Protein AF-A0AAV5VXD2-F1 (afdb_monomer_lite)

Foldseek 3Di:
DWDKDFAWDDQPDPCVVVVQVVCCVVPVDGDRTTIDTDQQADPNDGDPVLVVCVVVVVVLVVVLVVLVVVLVVLVVVLVPDPPDDPVVSQLSVLVSVLSVCCVPQQSVLVCCLSPVSVVVHDDPPSNVCNVVSVVCVVVSSCCSNCVSDPVNVVVVCVVVVVDPDD

Sequence (166 aa):
YLLAISIAAESDDPALPVLREEYHRLHNITIQNGWLVMEPWRGGHFNIAVFCIFPGGIIMIASFAVAFYLIIGTFLGIRRSKTISTAYRSFQFKILIATVVPLICVYTPYFCVMYFPFFGLPDYGISPSFSLLVSFFPGWDALAIGGLIKDYREGLLVMLGVKTIK

Organism: NCBI:txid1538716

Secondary structure (DSSP, 8-state):
--EEE-S---TT-TTHHHHHHHHHHHHS----S--EEE-SEETTEEPGGGGGGHHHHHHHHHHHHHHHHHHHHHHHHHHH-SS--HHHHHHHHHHHHHHHHHHHHTHHHHHHHHHHHHHTPPP-S-HHHHHHHHHTHHHHHHHHHHHH-HHHHHHHHHHTTSS---

pLDDT: mean 75.54, std 11.12, range [44.06, 91.81]

Structure (mmCIF, N/CA/C/O backbone):
data_AF-A0AAV5VXD2-F1
#
_entry.id   AF-A0AAV5VXD2-F1
#
loop_
_atom_site.group_PDB
_atom_site.id
_atom_site.type_symbol
_atom_site.label_atom_id
_atom_site.label_alt_id
_atom_site.label_comp_id
_atom_site.label_asym_id
_atom_site.label_entity_id
_atom_site.label_seq_id
_atom_site.pdbx_PDB_ins_code
_atom_site.Cartn_x
_atom_site.Cartn_y
_atom_site.Cartn_z
_atom_site.occupancy
_atom_site.B_iso_or_equiv
_atom_site.auth_seq_id
_atom_site.auth_comp_id
_atom_site.auth_asym_id
_atom_site.auth_atom_id
_atom_site.pdbx_PDB_model_num
ATOM 1 N N . TYR A 1 1 ? 13.636 -3.383 -14.469 1.00 46.44 1 TYR A N 1
ATOM 2 C CA . TYR A 1 1 ? 12.388 -2.954 -13.812 1.00 46.44 1 TYR A CA 1
ATOM 3 C C . TYR A 1 1 ? 11.642 -2.073 -14.757 1.00 46.44 1 TYR A C 1
ATOM 5 O O . TYR A 1 1 ? 12.222 -1.115 -15.244 1.00 46.44 1 TYR A O 1
ATOM 13 N N . LEU A 1 2 ? 10.382 -2.390 -15.000 1.00 44.06 2 LEU A N 1
ATOM 14 C CA . LEU A 1 2 ? 9.532 -1.569 -15.833 1.00 44.06 2 LEU A CA 1
ATOM 15 C C . LEU A 1 2 ? 8.441 -1.009 -14.921 1.00 44.06 2 LEU A C 1
ATOM 17 O O . LEU A 1 2 ? 7.504 -1.721 -14.569 1.00 44.06 2 LEU A O 1
ATOM 21 N N . LEU A 1 3 ? 8.617 0.227 -14.453 1.00 52.25 3 LEU A N 1
ATOM 22 C CA . LEU A 1 3 ? 7.550 0.933 -13.757 1.00 52.25 3 LEU A CA 1
ATOM 23 C C . LEU A 1 3 ? 6.750 1.677 -14.828 1.00 52.25 3 LEU A C 1
ATOM 25 O O . LEU A 1 3 ? 7.236 2.635 -15.426 1.00 52.25 3 LEU A O 1
ATOM 29 N N . ALA A 1 4 ? 5.553 1.187 -15.134 1.00 51.91 4 ALA A N 1
ATOM 30 C CA . ALA A 1 4 ? 4.665 1.821 -16.098 1.00 51.91 4 ALA A CA 1
ATOM 31 C C . ALA A 1 4 ? 3.571 2.561 -15.330 1.00 51.91 4 ALA A C 1
ATOM 33 O O . ALA A 1 4 ? 2.794 1.942 -14.604 1.00 51.91 4 ALA A O 1
ATOM 34 N N . ILE A 1 5 ? 3.503 3.879 -15.488 1.00 53.72 5 ILE A N 1
ATOM 35 C CA . ILE A 1 5 ? 2.369 4.668 -15.009 1.00 53.72 5 ILE A CA 1
ATOM 36 C C . ILE A 1 5 ? 1.630 5.162 -16.251 1.00 53.72 5 ILE A C 1
ATOM 38 O O . ILE A 1 5 ? 2.212 5.758 -17.148 1.00 53.72 5 ILE A O 1
ATOM 42 N N . SER A 1 6 ? 0.334 4.880 -16.346 1.00 44.84 6 SER A N 1
ATOM 43 C CA . SER A 1 6 ? -0.485 5.331 -17.474 1.00 44.84 6 SER A CA 1
ATOM 44 C C . SER A 1 6 ? -0.815 6.815 -17.321 1.00 44.84 6 SER A C 1
ATOM 46 O O . SER A 1 6 ? -1.842 7.169 -16.745 1.00 44.84 6 SER A O 1
ATOM 48 N N . ILE A 1 7 ? 0.046 7.687 -17.839 1.00 46.12 7 ILE A N 1
ATOM 49 C CA . ILE A 1 7 ? -0.283 9.086 -18.123 1.00 46.12 7 ILE A CA 1
ATOM 50 C C . ILE A 1 7 ? 0.292 9.370 -19.509 1.00 46.12 7 ILE A C 1
ATOM 52 O O . ILE A 1 7 ? 1.499 9.480 -19.643 1.00 46.12 7 ILE A O 1
ATOM 56 N N . ALA A 1 8 ? -0.571 9.381 -20.528 1.00 49.62 8 ALA A N 1
ATOM 57 C CA . ALA A 1 8 ? -0.299 9.711 -21.933 1.00 49.62 8 ALA A CA 1
ATOM 58 C C . ALA A 1 8 ? 1.147 10.168 -22.243 1.00 49.62 8 ALA A C 1
ATOM 60 O O . ALA A 1 8 ? 1.451 11.355 -22.150 1.00 49.62 8 ALA A O 1
ATOM 61 N N . ALA A 1 9 ? 2.033 9.233 -22.609 1.00 50.94 9 ALA A N 1
ATOM 62 C CA . ALA A 1 9 ? 3.341 9.605 -23.141 1.00 50.94 9 ALA A CA 1
ATOM 63 C C . ALA A 1 9 ? 3.209 10.214 -24.537 1.00 50.94 9 ALA A C 1
ATOM 65 O O . ALA A 1 9 ? 2.341 9.815 -25.321 1.00 50.94 9 ALA A O 1
ATOM 66 N N . GLU A 1 10 ? 4.112 11.141 -24.851 1.00 57.75 10 GLU A N 1
ATOM 67 C CA . GLU A 1 10 ? 4.366 11.574 -26.222 1.00 57.75 10 GLU A CA 1
ATOM 68 C C . GLU A 1 10 ? 4.734 10.362 -27.093 1.00 57.75 10 GLU A C 1
ATOM 70 O O . GLU A 1 10 ? 5.406 9.430 -26.647 1.00 57.75 10 GLU A O 1
ATOM 75 N N . SER A 1 11 ? 4.270 10.356 -28.344 1.00 59.66 11 SER A N 1
ATOM 76 C CA . SER A 1 11 ? 4.351 9.208 -29.258 1.00 59.66 11 SER A CA 1
ATOM 77 C C . SER A 1 11 ? 5.773 8.723 -29.570 1.00 59.66 11 SER A C 1
ATOM 79 O O . SER A 1 11 ? 5.923 7.588 -30.024 1.00 59.66 11 SER A O 1
ATOM 81 N N . ASP A 1 12 ? 6.785 9.553 -29.306 1.00 63.47 12 ASP A N 1
ATOM 82 C CA . ASP A 1 12 ? 8.189 9.344 -29.680 1.00 63.47 12 ASP A CA 1
ATOM 83 C C . ASP A 1 12 ? 9.089 8.824 -28.541 1.00 63.47 12 ASP A C 1
ATOM 85 O O . ASP A 1 12 ? 10.303 8.732 -28.728 1.00 63.47 12 ASP A O 1
ATOM 89 N N . ASP A 1 13 ? 8.558 8.444 -27.368 1.00 66.75 13 ASP A N 1
ATOM 90 C CA . ASP A 1 13 ? 9.416 7.881 -26.310 1.00 66.75 13 ASP A CA 1
ATOM 91 C C . ASP A 1 13 ? 10.025 6.530 -26.753 1.00 66.75 13 ASP A C 1
ATOM 93 O O . ASP A 1 13 ? 9.291 5.555 -26.958 1.00 66.75 13 ASP A O 1
ATOM 97 N N . PRO A 1 14 ? 11.366 6.393 -26.831 1.00 67.62 14 PRO A N 1
ATOM 98 C CA . PRO A 1 14 ? 11.991 5.153 -27.281 1.00 67.62 14 PRO A CA 1
ATOM 99 C C . PRO A 1 14 ? 11.817 3.976 -26.303 1.00 67.62 14 PRO A C 1
ATOM 101 O O . PRO A 1 14 ? 12.238 2.864 -26.608 1.00 67.62 14 PRO A O 1
ATOM 104 N N . ALA A 1 15 ? 11.233 4.196 -25.120 1.00 63.94 15 ALA A N 1
ATOM 105 C CA . ALA A 1 15 ? 10.880 3.136 -24.179 1.00 63.94 15 ALA A CA 1
ATOM 106 C C . ALA A 1 15 ? 9.496 2.513 -24.466 1.00 63.94 15 ALA A C 1
ATOM 108 O O . ALA A 1 15 ? 9.213 1.406 -24.004 1.00 63.94 15 ALA A O 1
ATOM 109 N N . LEU A 1 16 ? 8.647 3.174 -25.270 1.00 67.88 16 LEU A N 1
ATOM 110 C CA . LEU A 1 16 ? 7.328 2.662 -25.667 1.00 67.88 16 LEU A CA 1
ATOM 111 C C . LEU A 1 16 ? 7.394 1.327 -26.430 1.00 67.88 16 LEU A C 1
ATOM 113 O O . LEU A 1 16 ? 6.594 0.449 -26.109 1.00 67.88 16 LEU A O 1
ATOM 117 N N . PRO A 1 17 ? 8.298 1.115 -27.412 1.00 73.19 17 PRO A N 1
ATOM 118 C CA . PRO A 1 17 ? 8.382 -0.160 -28.128 1.00 73.19 17 PRO A CA 1
ATOM 119 C C . PRO A 1 17 ? 8.733 -1.336 -27.211 1.00 73.19 17 PRO A C 1
ATOM 121 O O . PRO A 1 17 ? 8.055 -2.356 -27.259 1.00 73.19 17 PRO A O 1
ATOM 124 N N . VAL A 1 18 ? 9.719 -1.157 -26.322 1.00 72.19 18 VAL A N 1
ATOM 125 C CA . VAL A 1 18 ? 10.153 -2.183 -25.354 1.00 72.19 18 VAL A CA 1
ATOM 126 C C . VAL A 1 18 ? 9.017 -2.534 -24.394 1.00 72.19 18 VAL A C 1
ATOM 128 O O . VAL A 1 18 ? 8.772 -3.701 -24.101 1.00 72.19 18 VAL A O 1
ATOM 131 N N . LEU A 1 19 ? 8.273 -1.525 -23.935 1.00 67.25 19 LEU A N 1
ATOM 132 C CA . LEU A 1 19 ? 7.143 -1.727 -23.034 1.00 67.25 19 LEU A CA 1
ATOM 133 C C . LEU A 1 19 ? 5.969 -2.427 -23.724 1.00 67.25 19 LEU A C 1
ATOM 135 O O . LEU A 1 19 ? 5.347 -3.304 -23.132 1.00 67.25 19 LEU A O 1
ATOM 139 N N . ARG A 1 20 ? 5.675 -2.063 -24.979 1.00 71.75 20 ARG A N 1
ATOM 140 C CA . ARG A 1 20 ? 4.650 -2.735 -25.790 1.00 71.75 20 ARG A CA 1
ATOM 141 C C . ARG A 1 20 ? 5.008 -4.196 -26.029 1.00 71.75 20 ARG A C 1
ATOM 143 O O . ARG A 1 20 ? 4.124 -5.040 -25.933 1.00 71.75 20 ARG A O 1
ATOM 150 N N . GLU A 1 21 ? 6.274 -4.487 -26.311 1.00 75.38 21 GLU A N 1
ATOM 151 C CA . GLU A 1 21 ? 6.766 -5.853 -26.497 1.00 75.38 21 GLU A CA 1
ATOM 152 C C . GLU A 1 21 ? 6.648 -6.668 -25.206 1.00 75.38 21 GLU A C 1
ATOM 154 O O . GLU A 1 21 ? 6.077 -7.758 -25.216 1.00 75.38 21 GLU A O 1
ATOM 159 N N . GLU A 1 22 ? 7.086 -6.115 -24.076 1.00 72.06 22 GLU A N 1
ATOM 160 C CA . GLU A 1 22 ? 7.022 -6.811 -22.791 1.00 72.06 22 GLU A CA 1
ATOM 161 C C . GLU A 1 22 ? 5.577 -6.998 -22.301 1.00 72.06 22 GLU A C 1
ATOM 163 O O . GLU A 1 22 ? 5.212 -8.062 -21.799 1.00 72.06 22 GLU A O 1
ATOM 168 N N . TYR A 1 23 ? 4.706 -6.008 -22.513 1.00 67.56 23 TYR A N 1
ATOM 169 C CA . TYR A 1 23 ? 3.281 -6.125 -22.207 1.00 67.56 23 TYR A CA 1
ATOM 170 C C . TYR A 1 23 ? 2.585 -7.148 -23.112 1.00 67.56 23 TYR A C 1
ATOM 172 O O . TYR A 1 23 ? 1.793 -7.962 -22.634 1.00 67.56 23 TYR A O 1
ATOM 180 N N . HIS A 1 24 ? 2.912 -7.161 -24.407 1.00 71.44 24 HIS A N 1
ATOM 181 C CA . HIS A 1 24 ? 2.425 -8.177 -25.335 1.00 71.44 24 HIS A CA 1
ATOM 182 C C . HIS A 1 24 ? 2.908 -9.574 -24.921 1.00 71.44 24 HIS A C 1
ATOM 184 O O . HIS A 1 24 ? 2.131 -10.524 -24.953 1.00 71.44 24 HIS A O 1
ATOM 190 N N . ARG A 1 25 ? 4.154 -9.710 -24.458 1.00 75.69 25 ARG A N 1
ATOM 191 C CA . ARG A 1 25 ? 4.693 -10.972 -23.933 1.00 75.69 25 ARG A CA 1
ATOM 192 C C . ARG A 1 25 ? 3.942 -11.456 -22.688 1.00 75.69 25 ARG A C 1
ATOM 194 O O . ARG A 1 25 ? 3.698 -12.652 -22.560 1.00 75.69 25 ARG A O 1
ATOM 201 N N . LEU A 1 26 ? 3.594 -10.550 -21.773 1.00 65.44 26 LEU A N 1
ATOM 202 C CA . LEU A 1 26 ? 2.957 -10.887 -20.494 1.00 65.44 26 LEU A CA 1
ATOM 203 C C . LEU A 1 26 ? 1.441 -11.104 -20.598 1.00 65.44 26 LEU A C 1
ATOM 205 O O . LEU A 1 26 ? 0.902 -11.970 -19.912 1.00 65.44 26 LEU A O 1
ATOM 209 N N . HIS A 1 27 ? 0.754 -10.325 -21.435 1.00 63.31 27 HIS A N 1
ATOM 210 C CA . HIS A 1 27 ? -0.711 -10.268 -21.470 1.00 63.31 27 HIS A CA 1
ATOM 211 C C . HIS A 1 27 ? -1.324 -10.607 -22.833 1.00 63.31 27 HIS A C 1
ATOM 213 O O . HIS A 1 27 ?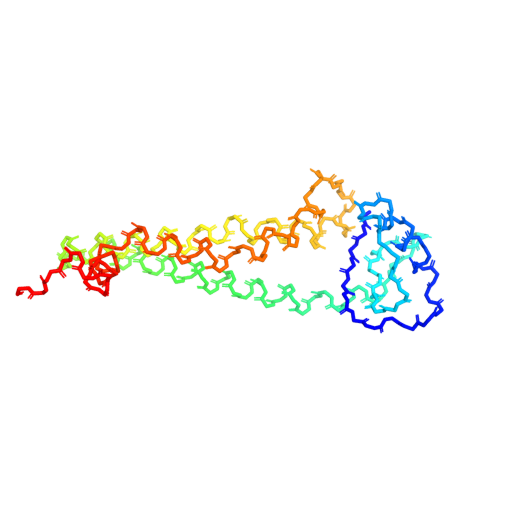 -2.543 -10.728 -22.919 1.00 63.31 27 HIS A O 1
ATOM 219 N N . ASN A 1 28 ? -0.514 -10.781 -23.885 1.00 72.62 28 ASN A N 1
ATOM 220 C CA . ASN A 1 28 ? -0.959 -11.056 -25.258 1.00 72.62 28 ASN A CA 1
ATOM 221 C C . ASN A 1 28 ? -1.939 -10.000 -25.812 1.00 72.62 28 ASN A C 1
ATOM 223 O O . ASN A 1 28 ? -2.869 -10.315 -26.553 1.00 72.62 28 ASN A O 1
ATOM 227 N N . ILE A 1 29 ? -1.752 -8.738 -25.410 1.00 62.50 29 ILE A N 1
ATOM 228 C CA . ILE A 1 29 ? -2.581 -7.590 -25.798 1.00 62.50 29 ILE A CA 1
ATOM 229 C C . ILE A 1 29 ? -1.671 -6.488 -26.348 1.00 62.50 29 ILE A C 1
ATOM 231 O O . ILE A 1 29 ? -0.652 -6.153 -25.745 1.00 62.50 29 ILE A O 1
ATOM 235 N N . THR A 1 30 ? -2.061 -5.887 -27.472 1.00 63.03 30 THR A N 1
ATOM 236 C CA . THR A 1 30 ? -1.304 -4.813 -28.132 1.00 63.03 30 THR A CA 1
ATOM 237 C C . THR A 1 30 ? -1.911 -3.454 -27.793 1.00 63.03 30 THR A C 1
ATOM 239 O O . THR A 1 30 ? -3.017 -3.138 -28.230 1.00 63.03 30 THR A O 1
ATOM 242 N N . ILE A 1 31 ? -1.198 -2.625 -27.024 1.00 59.00 31 ILE A N 1
ATOM 243 C CA . ILE A 1 31 ? -1.676 -1.290 -26.632 1.00 59.00 31 ILE A CA 1
ATOM 244 C C . ILE A 1 31 ? -0.957 -0.212 -27.447 1.00 59.00 31 ILE A C 1
ATOM 246 O O . ILE A 1 31 ? 0.269 -0.114 -27.427 1.00 59.00 31 ILE A O 1
ATOM 250 N N . GLN A 1 32 ? -1.723 0.618 -28.161 1.00 56.91 32 GLN A N 1
ATOM 251 C CA . GLN A 1 32 ? -1.160 1.627 -29.063 1.00 56.91 32 GLN A CA 1
ATOM 252 C C . GLN A 1 32 ? 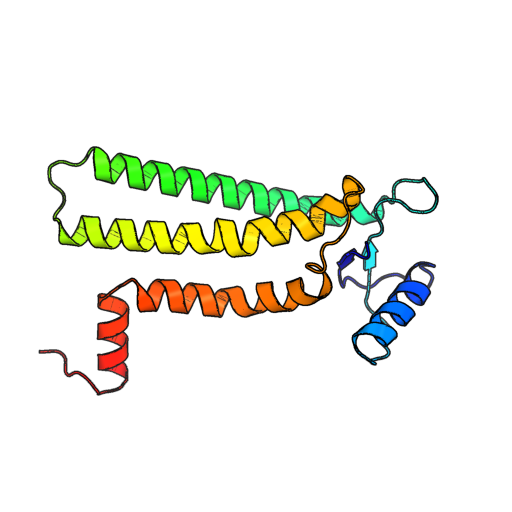-0.864 2.976 -28.387 1.00 56.91 32 GLN A C 1
ATOM 254 O O . GLN A 1 32 ? 0.152 3.572 -28.718 1.00 56.91 32 GLN A O 1
ATOM 259 N N . ASN A 1 33 ? -1.641 3.428 -27.394 1.00 54.56 33 ASN A N 1
ATOM 260 C CA . ASN A 1 33 ? -1.476 4.749 -26.758 1.00 54.56 33 ASN A CA 1
ATOM 261 C C . ASN A 1 33 ? -1.623 4.672 -25.224 1.00 54.56 33 ASN A C 1
ATOM 263 O O . ASN A 1 33 ? -2.386 3.839 -24.740 1.00 54.56 33 ASN A O 1
ATOM 267 N N . GLY A 1 34 ? -0.949 5.563 -24.475 1.00 50.44 34 GLY A N 1
ATOM 268 C CA . GLY A 1 34 ? -1.318 5.876 -23.079 1.00 50.44 34 GLY A CA 1
ATOM 269 C C . GLY A 1 34 ? -0.295 5.633 -21.956 1.00 50.44 34 GLY A C 1
ATOM 270 O O . GLY A 1 34 ? -0.623 5.915 -20.808 1.00 50.44 34 GLY A O 1
ATOM 271 N N . TRP A 1 35 ? 0.926 5.160 -22.226 1.00 53.00 35 TRP A N 1
ATOM 272 C CA . TRP A 1 35 ? 1.862 4.743 -21.163 1.00 53.00 35 TRP A CA 1
ATOM 273 C C . TRP A 1 35 ? 3.042 5.696 -20.972 1.00 53.00 35 TRP A C 1
ATOM 275 O O . TRP A 1 35 ? 3.829 5.830 -21.897 1.00 53.00 35 TRP A O 1
ATOM 285 N N . LEU A 1 36 ? 3.229 6.259 -19.771 1.00 51.62 36 LEU A N 1
ATOM 286 C CA . LEU A 1 36 ? 4.490 6.883 -19.356 1.00 51.62 36 LEU A CA 1
ATOM 287 C C . LEU A 1 36 ? 5.420 5.795 -18.819 1.00 51.62 36 LEU A C 1
ATOM 289 O O . LEU A 1 36 ? 5.109 5.116 -17.833 1.00 51.62 36 LEU A O 1
ATOM 293 N N . VAL A 1 37 ? 6.560 5.614 -19.483 1.00 53.56 37 VAL A N 1
ATOM 294 C CA . VAL A 1 37 ? 7.556 4.620 -19.085 1.00 53.56 37 VAL A CA 1
ATOM 295 C C . VAL A 1 37 ? 8.547 5.263 -18.127 1.00 53.56 37 VAL A C 1
ATOM 297 O O . VAL A 1 37 ? 9.269 6.194 -18.478 1.00 53.56 37 VAL A O 1
ATOM 300 N N . MET A 1 38 ? 8.594 4.762 -16.897 1.00 57.28 38 MET A N 1
ATOM 301 C CA . MET A 1 38 ? 9.509 5.246 -15.871 1.00 57.28 38 MET A CA 1
ATOM 302 C C . MET A 1 38 ? 10.574 4.192 -15.612 1.00 57.28 38 MET A C 1
ATOM 304 O O . MET A 1 38 ? 10.496 3.396 -14.679 1.00 57.28 38 MET A O 1
ATOM 308 N N . GLU A 1 39 ? 11.590 4.189 -16.467 1.00 62.28 39 GLU A N 1
ATOM 309 C CA . GLU A 1 39 ? 12.861 3.540 -16.167 1.00 62.28 39 GLU A CA 1
ATOM 310 C C . GLU A 1 39 ? 13.747 4.554 -15.418 1.00 62.28 39 GLU A C 1
ATOM 312 O O . GLU A 1 39 ? 14.101 5.574 -16.014 1.00 62.28 39 GLU A O 1
ATOM 317 N N . PRO A 1 40 ? 14.088 4.333 -14.128 1.00 65.00 40 PRO A N 1
ATOM 318 C CA . PRO A 1 40 ? 14.888 5.278 -13.336 1.00 65.00 40 PRO A CA 1
ATOM 319 C C . PRO A 1 40 ? 16.281 5.521 -13.912 1.00 65.00 40 PRO A C 1
ATOM 321 O O . PRO A 1 40 ? 16.809 6.630 -13.835 1.00 65.00 40 PRO A O 1
ATOM 324 N N . TRP A 1 41 ? 16.853 4.476 -14.507 1.00 66.19 41 TRP A N 1
ATOM 325 C CA . TRP A 1 41 ? 18.214 4.439 -15.013 1.00 66.19 41 TRP A CA 1
ATOM 326 C C . TRP A 1 41 ? 18.191 4.051 -16.486 1.00 66.19 41 TRP A C 1
ATOM 328 O O . TRP A 1 41 ? 18.014 2.882 -16.810 1.00 66.19 41 TRP A O 1
ATOM 338 N N . ARG A 1 42 ? 18.393 5.020 -17.380 1.00 61.19 42 ARG A N 1
ATOM 339 C CA . ARG A 1 42 ? 18.394 4.796 -18.828 1.00 61.19 42 ARG A CA 1
ATOM 340 C C . ARG A 1 42 ? 19.795 5.020 -19.379 1.00 61.19 42 ARG A C 1
ATOM 342 O O . ARG A 1 42 ? 20.296 6.141 -19.364 1.00 61.19 42 ARG A O 1
ATOM 349 N N . GLY A 1 43 ? 20.457 3.951 -19.825 1.00 65.62 43 GLY A N 1
ATOM 350 C CA . GLY A 1 43 ? 21.812 4.040 -20.392 1.00 65.62 43 GLY A CA 1
ATOM 351 C C . GLY A 1 43 ? 22.852 4.666 -19.448 1.00 65.62 43 GLY A C 1
ATOM 352 O O . GLY A 1 43 ? 23.764 5.338 -19.912 1.00 65.62 43 GLY A O 1
ATOM 353 N N . GLY A 1 44 ? 22.687 4.506 -18.129 1.00 67.25 44 GLY A N 1
ATOM 354 C CA . GLY A 1 44 ? 23.558 5.109 -17.108 1.00 67.25 44 GLY A CA 1
ATOM 355 C C . GLY A 1 44 ? 23.189 6.539 -16.693 1.00 67.25 44 GLY A C 1
ATOM 356 O O . GLY A 1 44 ? 23.779 7.064 -15.751 1.00 67.25 44 GLY A O 1
ATOM 357 N N . HIS A 1 45 ? 22.190 7.155 -17.328 1.00 70.06 45 HIS A N 1
ATOM 358 C CA . HIS A 1 45 ? 21.673 8.472 -16.961 1.00 70.06 45 HIS A CA 1
ATOM 359 C C . HIS A 1 45 ? 20.359 8.361 -16.178 1.00 70.06 45 HIS A C 1
ATOM 361 O O . HIS A 1 45 ? 19.529 7.487 -16.438 1.00 70.06 45 HIS A O 1
ATOM 367 N N . PHE A 1 46 ? 20.169 9.261 -15.212 1.00 71.06 46 PHE A N 1
ATOM 368 C CA . PHE A 1 46 ? 18.945 9.327 -14.418 1.00 71.06 46 PHE A CA 1
ATOM 369 C C . PHE A 1 46 ? 17.814 9.971 -15.228 1.00 71.06 46 PHE A C 1
ATOM 371 O O . PHE A 1 46 ? 17.970 11.074 -15.757 1.00 71.06 46 PHE A O 1
ATOM 378 N N . ASN A 1 47 ? 16.672 9.295 -15.325 1.00 71.19 47 ASN A N 1
ATOM 379 C CA . ASN A 1 47 ? 15.521 9.785 -16.079 1.00 71.19 47 ASN A CA 1
ATOM 380 C C . ASN A 1 47 ? 14.686 10.764 -15.235 1.00 71.19 47 ASN A C 1
ATOM 382 O O . ASN A 1 47 ? 14.100 10.381 -14.226 1.00 71.19 47 ASN A O 1
ATOM 386 N N . ILE A 1 48 ? 14.580 12.024 -15.667 1.00 70.00 48 ILE A N 1
ATOM 387 C CA . ILE A 1 48 ? 13.841 13.067 -14.937 1.00 70.00 48 ILE A CA 1
ATOM 388 C C . ILE A 1 48 ? 12.318 12.839 -14.927 1.00 70.00 48 ILE A C 1
ATOM 390 O O . ILE A 1 48 ? 11.639 13.292 -14.010 1.00 70.00 48 ILE A O 1
ATOM 394 N N . ALA A 1 49 ? 11.756 12.097 -15.887 1.00 66.62 49 ALA A N 1
ATOM 395 C CA . ALA A 1 49 ? 10.314 11.820 -15.924 1.00 66.62 49 ALA A CA 1
ATOM 396 C C . ALA A 1 49 ? 9.844 11.058 -14.673 1.00 66.62 49 ALA A C 1
ATOM 398 O O . ALA A 1 49 ? 8.722 11.225 -14.206 1.00 66.62 49 ALA A O 1
ATOM 399 N N . VAL A 1 50 ? 10.745 10.287 -14.065 1.00 69.94 50 VAL A N 1
ATOM 400 C CA . VAL A 1 50 ? 10.539 9.504 -12.841 1.00 69.94 50 VAL A CA 1
ATOM 401 C C . VAL A 1 50 ? 10.206 10.404 -11.637 1.00 69.94 50 VAL A C 1
ATOM 403 O O . VAL A 1 50 ? 9.644 9.927 -10.647 1.00 69.94 50 VAL A O 1
ATOM 406 N N . PHE A 1 51 ? 10.444 11.723 -11.724 1.00 72.19 51 PHE A N 1
ATOM 407 C CA . PHE A 1 51 ? 10.056 12.651 -10.663 1.00 72.19 51 PHE A CA 1
ATOM 408 C C . PHE A 1 51 ? 8.545 12.663 -10.369 1.00 72.19 51 PHE A C 1
ATOM 410 O O . PHE A 1 51 ? 8.153 12.963 -9.239 1.00 72.19 51 PHE A O 1
ATOM 417 N N . CYS A 1 52 ? 7.684 12.273 -11.317 1.00 69.88 52 CYS A N 1
ATOM 418 C CA . CYS A 1 52 ? 6.238 12.221 -11.075 1.00 69.88 52 CYS A CA 1
ATOM 419 C C . CYS A 1 52 ? 5.811 11.126 -10.071 1.00 69.88 52 CYS A C 1
ATOM 421 O O . CYS A 1 52 ? 4.669 11.149 -9.618 1.00 69.88 52 CYS A O 1
ATOM 423 N N . ILE A 1 53 ? 6.702 10.206 -9.670 1.00 74.44 53 ILE A N 1
ATOM 424 C CA . ILE A 1 53 ? 6.425 9.194 -8.628 1.00 74.44 53 ILE A CA 1
ATOM 425 C C . ILE A 1 53 ? 6.547 9.784 -7.212 1.00 74.44 53 ILE A C 1
ATOM 427 O O . ILE A 1 53 ? 5.849 9.346 -6.294 1.00 74.44 53 ILE A O 1
ATOM 431 N N . PHE A 1 54 ? 7.397 10.800 -7.006 1.00 78.31 54 PHE A N 1
ATOM 432 C CA . PHE A 1 54 ? 7.659 11.348 -5.667 1.00 78.31 54 PHE A CA 1
ATOM 433 C C . PHE A 1 54 ? 6.422 11.915 -4.961 1.00 78.31 54 PHE A C 1
ATOM 435 O O . PHE A 1 54 ? 6.293 11.652 -3.765 1.00 78.31 54 PHE A O 1
ATOM 442 N N . PRO A 1 55 ? 5.486 12.626 -5.625 1.00 82.69 55 PRO A N 1
ATOM 443 C CA . PRO A 1 55 ? 4.247 13.060 -4.982 1.00 82.69 55 PRO A CA 1
ATOM 444 C C . PRO A 1 55 ? 3.448 11.899 -4.374 1.00 82.69 55 PRO A C 1
ATOM 446 O O . PRO A 1 55 ? 3.020 11.989 -3.224 1.00 82.69 55 PRO A O 1
ATOM 449 N N . GLY A 1 56 ? 3.312 10.780 -5.097 1.00 77.56 56 GLY A N 1
ATOM 450 C CA . GLY A 1 56 ? 2.660 9.570 -4.579 1.00 77.56 56 GLY A CA 1
ATOM 451 C C . GLY A 1 56 ? 3.405 8.986 -3.378 1.00 77.56 56 GLY A C 1
ATOM 452 O O . GLY A 1 56 ? 2.798 8.615 -2.376 1.00 77.56 56 GLY A O 1
ATOM 453 N N . GLY A 1 57 ? 4.735 9.006 -3.439 1.00 80.62 57 GLY A N 1
ATOM 454 C CA . GLY A 1 57 ? 5.622 8.691 -2.328 1.00 80.62 57 GLY A CA 1
ATOM 455 C C . GLY A 1 57 ? 5.398 9.515 -1.063 1.00 80.62 57 GLY A C 1
ATOM 456 O O . GLY A 1 57 ? 5.258 8.967 0.029 1.00 80.62 57 GLY A O 1
ATOM 457 N N . ILE A 1 58 ? 5.335 10.838 -1.215 1.00 85.62 58 ILE A N 1
ATOM 458 C CA . ILE A 1 58 ? 5.103 11.786 -0.118 1.00 85.62 58 ILE A CA 1
ATOM 459 C C . ILE A 1 58 ? 3.740 11.522 0.522 1.00 85.62 58 ILE A C 1
ATOM 461 O O . ILE A 1 58 ? 3.652 11.408 1.744 1.00 85.62 58 ILE A O 1
ATOM 465 N N . ILE A 1 59 ? 2.691 11.371 -0.294 1.00 85.88 59 ILE A N 1
ATOM 466 C CA . ILE A 1 59 ? 1.338 11.054 0.184 1.00 85.88 59 ILE A CA 1
ATOM 467 C C . ILE A 1 59 ? 1.343 9.733 0.958 1.00 85.88 59 ILE A C 1
ATOM 469 O O . ILE A 1 59 ? 0.755 9.645 2.038 1.00 85.88 59 ILE A O 1
ATOM 473 N N . MET A 1 60 ? 2.032 8.715 0.442 1.00 83.38 60 MET A N 1
ATOM 474 C CA . MET A 1 60 ? 2.130 7.407 1.082 1.00 83.38 60 MET A CA 1
ATOM 475 C C . MET A 1 60 ? 2.838 7.484 2.440 1.00 83.38 60 MET A C 1
ATOM 477 O O . MET A 1 60 ? 2.305 6.980 3.428 1.00 83.38 60 MET A O 1
ATOM 481 N N . ILE A 1 61 ? 4.000 8.140 2.511 1.00 86.19 61 ILE A N 1
ATOM 482 C CA . ILE A 1 61 ? 4.768 8.307 3.754 1.00 86.19 61 ILE A CA 1
ATOM 483 C C . ILE A 1 61 ? 3.960 9.108 4.779 1.00 86.19 61 ILE A C 1
ATOM 485 O O . ILE A 1 61 ? 3.883 8.711 5.941 1.00 86.19 61 ILE A O 1
ATOM 489 N N . ALA A 1 62 ? 3.317 10.201 4.358 1.00 89.50 62 ALA A N 1
ATOM 490 C CA . ALA A 1 62 ? 2.469 11.007 5.231 1.00 89.50 62 ALA A CA 1
ATOM 491 C C . ALA A 1 62 ? 1.290 10.189 5.781 1.00 89.50 62 ALA A C 1
ATOM 493 O O . ALA A 1 62 ? 1.041 10.193 6.986 1.00 89.50 62 ALA A O 1
ATOM 494 N N . SER A 1 63 ? 0.612 9.426 4.919 1.00 86.06 63 SER A N 1
ATOM 495 C CA . SER A 1 63 ? -0.499 8.551 5.316 1.00 86.06 63 SER A CA 1
ATOM 496 C C . SER A 1 63 ? -0.046 7.479 6.307 1.00 86.06 63 SER A C 1
ATOM 498 O O . SER A 1 63 ? -0.698 7.261 7.327 1.00 86.06 63 SER A O 1
ATOM 500 N N . PHE A 1 64 ? 1.105 6.852 6.048 1.00 86.56 64 PHE A N 1
ATOM 501 C CA . PHE A 1 64 ? 1.698 5.856 6.937 1.00 86.56 64 PHE A CA 1
ATOM 502 C C . PHE A 1 64 ? 2.053 6.458 8.302 1.00 86.56 64 PHE A C 1
ATOM 504 O O . PHE A 1 64 ? 1.733 5.872 9.334 1.00 86.56 64 PHE A O 1
ATOM 511 N N . ALA A 1 65 ? 2.667 7.644 8.326 1.00 90.62 65 ALA A N 1
ATOM 512 C CA . ALA A 1 65 ? 3.036 8.332 9.560 1.00 90.62 65 ALA A CA 1
ATOM 513 C C . ALA A 1 65 ? 1.807 8.689 10.409 1.00 90.62 65 ALA A C 1
ATOM 515 O O . ALA A 1 65 ? 1.803 8.449 11.618 1.00 90.62 65 ALA A O 1
ATOM 516 N N . VAL A 1 66 ? 0.744 9.204 9.781 1.00 90.56 66 VAL A N 1
ATOM 517 C CA . VAL A 1 66 ? -0.526 9.500 10.460 1.00 90.56 66 VAL A CA 1
ATOM 518 C C . VAL A 1 66 ? -1.155 8.222 11.009 1.00 90.56 66 VAL A C 1
ATOM 520 O O . VAL A 1 66 ? -1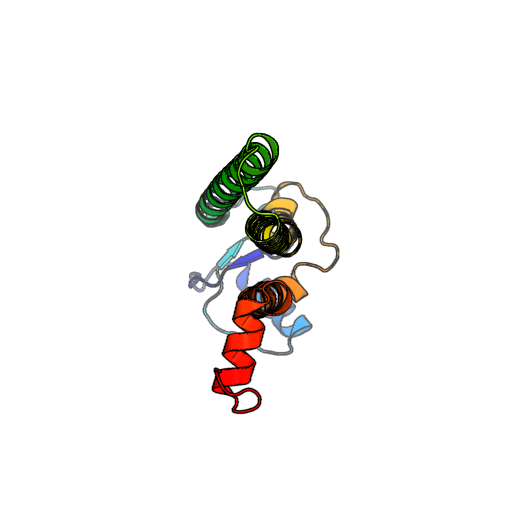.513 8.178 12.186 1.00 90.56 66 VAL A O 1
ATOM 523 N N . ALA A 1 67 ? -1.244 7.160 10.204 1.00 87.56 67 ALA A N 1
ATOM 524 C CA . ALA A 1 67 ? -1.801 5.884 10.648 1.00 87.56 67 ALA A CA 1
ATOM 525 C C . ALA A 1 67 ? -1.008 5.298 11.826 1.00 87.56 67 ALA A C 1
ATOM 527 O O . ALA A 1 67 ? -1.590 4.888 12.829 1.00 87.56 67 ALA A O 1
ATOM 528 N N . PHE A 1 68 ? 0.322 5.327 11.751 1.00 89.44 68 PHE A N 1
ATOM 529 C CA . PHE A 1 68 ? 1.201 4.854 12.815 1.00 89.44 68 PHE A CA 1
ATOM 530 C C . PHE A 1 68 ? 1.038 5.668 14.106 1.00 89.44 68 PHE A C 1
ATOM 532 O O . PHE A 1 68 ? 0.911 5.094 15.191 1.00 89.44 68 PHE A O 1
ATOM 539 N N . TYR A 1 69 ? 0.965 6.997 13.997 1.00 91.81 69 TYR A N 1
ATOM 540 C CA . TYR A 1 69 ? 0.700 7.881 15.131 1.00 91.81 69 TYR A CA 1
ATOM 541 C C . TYR A 1 69 ? -0.643 7.555 15.804 1.00 91.81 69 TYR A C 1
ATOM 543 O O . TYR A 1 69 ? -0.706 7.416 17.028 1.00 91.81 69 TYR A O 1
ATOM 551 N N . LEU A 1 70 ? -1.704 7.358 15.014 1.00 89.81 70 LEU A N 1
ATOM 552 C CA . LEU A 1 70 ? -3.036 7.004 15.514 1.00 89.81 70 LEU A CA 1
ATOM 553 C C . LEU A 1 70 ? -3.078 5.610 16.156 1.00 89.81 70 LEU A C 1
ATOM 555 O O . LEU A 1 70 ? -3.715 5.441 17.199 1.00 89.81 70 LEU A O 1
ATOM 559 N N . ILE A 1 71 ? -2.374 4.624 15.589 1.00 89.38 71 ILE A N 1
ATOM 560 C CA . ILE A 1 71 ? -2.234 3.276 16.160 1.00 89.38 71 ILE A CA 1
ATOM 561 C C . ILE A 1 71 ? -1.558 3.356 17.531 1.00 89.38 71 ILE A C 1
ATOM 563 O O . ILE A 1 71 ? -2.080 2.823 18.513 1.00 89.38 71 ILE A O 1
ATOM 567 N N . ILE A 1 72 ? -0.428 4.062 17.633 1.00 90.19 72 ILE A N 1
ATOM 568 C CA . ILE A 1 72 ? 0.284 4.233 18.906 1.00 90.19 72 ILE A CA 1
ATOM 569 C C . ILE A 1 72 ? -0.593 4.968 19.918 1.00 90.19 72 ILE A C 1
ATOM 571 O O . ILE A 1 72 ? -0.716 4.517 21.058 1.00 90.19 72 ILE A O 1
ATOM 575 N N . GLY A 1 73 ? -1.224 6.073 19.515 1.00 91.38 73 GLY A N 1
ATOM 576 C CA . GLY A 1 73 ? -2.113 6.855 20.373 1.00 91.38 73 GLY A CA 1
ATOM 577 C C . GLY A 1 73 ? -3.256 6.010 20.933 1.00 91.38 73 GLY A C 1
ATOM 578 O O . GLY A 1 73 ? -3.484 5.994 22.144 1.00 91.38 73 GLY A O 1
ATOM 579 N N . THR A 1 74 ? -3.908 5.229 20.071 1.00 88.94 74 THR A N 1
ATOM 580 C CA . THR A 1 74 ? -4.979 4.297 20.447 1.00 88.94 74 THR A CA 1
ATOM 581 C C . THR A 1 74 ? -4.469 3.225 21.409 1.00 88.94 74 THR A C 1
ATOM 583 O O . THR A 1 74 ? -5.063 3.001 22.465 1.00 88.94 74 THR A O 1
ATOM 586 N N . PHE A 1 75 ? -3.326 2.603 21.115 1.00 88.75 75 PHE A N 1
ATOM 587 C CA . PHE A 1 75 ? -2.733 1.578 21.974 1.00 88.75 75 PHE A CA 1
ATOM 588 C C . PHE A 1 75 ? -2.359 2.119 23.362 1.00 88.75 75 PHE A C 1
ATOM 590 O O . PHE A 1 75 ? -2.672 1.502 24.385 1.00 88.75 75 PHE A O 1
ATOM 597 N N . LEU A 1 76 ? -1.729 3.295 23.423 1.00 90.19 76 LEU A N 1
ATOM 598 C CA . LEU A 1 76 ? -1.377 3.952 24.681 1.00 90.19 76 LEU A CA 1
ATOM 599 C C . LEU A 1 76 ? -2.621 4.394 25.459 1.00 90.19 76 LEU A C 1
ATOM 601 O O . LEU A 1 76 ? -2.658 4.221 26.678 1.00 90.19 76 LEU A O 1
ATOM 605 N N . GLY A 1 77 ? -3.648 4.909 24.780 1.00 87.88 77 GLY A N 1
ATOM 606 C CA . GLY A 1 77 ? -4.929 5.278 25.384 1.00 87.88 77 GLY A CA 1
ATOM 607 C C . GLY A 1 77 ? -5.633 4.083 26.031 1.00 87.88 77 GLY A C 1
ATOM 608 O O . GLY A 1 77 ? -6.038 4.156 27.192 1.00 87.88 77 GLY A O 1
ATOM 609 N N . ILE A 1 78 ? -5.679 2.944 25.332 1.00 86.75 78 ILE A N 1
ATOM 610 C CA . ILE A 1 78 ? -6.208 1.683 25.872 1.00 86.75 78 ILE A CA 1
ATOM 611 C C . ILE A 1 78 ? -5.401 1.216 27.087 1.00 86.75 78 ILE A C 1
ATOM 613 O O . ILE A 1 78 ? -5.982 0.755 28.067 1.00 86.75 78 ILE A O 1
ATOM 617 N N . ARG A 1 79 ? -4.065 1.316 27.042 1.00 84.94 79 ARG A N 1
ATOM 618 C CA . ARG A 1 79 ? -3.202 0.904 28.162 1.00 84.94 79 ARG A CA 1
ATOM 619 C C . ARG A 1 79 ? -3.345 1.799 29.390 1.00 84.94 79 ARG A C 1
ATOM 621 O O . ARG A 1 79 ? -3.200 1.302 30.503 1.00 84.94 79 ARG A O 1
ATOM 628 N N . ARG A 1 80 ? -3.568 3.102 29.201 1.00 87.62 80 ARG A N 1
ATOM 629 C CA . ARG A 1 80 ? -3.663 4.082 30.296 1.00 87.62 80 ARG A CA 1
ATOM 630 C C . ARG A 1 80 ? -5.047 4.137 30.934 1.00 87.62 80 ARG A C 1
ATOM 632 O O . ARG A 1 80 ? -5.150 4.500 32.104 1.00 87.62 80 ARG A O 1
ATOM 639 N N . SER A 1 81 ? -6.100 3.795 30.197 1.00 83.12 81 SER A N 1
ATOM 640 C CA . SER A 1 81 ? -7.457 3.875 30.725 1.00 83.12 81 SER A CA 1
ATOM 641 C C . SER A 1 81 ? -7.764 2.750 31.713 1.00 83.12 81 SER A C 1
ATOM 643 O O . SER A 1 81 ? -7.677 1.568 31.384 1.00 83.12 81 SER A O 1
ATOM 645 N N . LYS A 1 82 ? -8.166 3.131 32.929 1.00 75.19 82 LYS A N 1
ATOM 646 C CA . LYS A 1 82 ? -8.605 2.210 33.991 1.00 75.19 82 LYS A CA 1
ATOM 647 C C . LYS A 1 82 ? -10.127 2.012 34.027 1.00 75.19 82 LYS A C 1
ATOM 649 O O . LYS A 1 82 ? -10.594 1.101 34.695 1.00 75.19 82 LYS A O 1
ATOM 654 N N . THR A 1 83 ? -10.887 2.857 33.328 1.00 82.44 83 THR A N 1
ATOM 655 C CA . THR A 1 83 ? -12.359 2.940 33.411 1.00 82.44 83 THR A CA 1
ATOM 656 C C . THR A 1 83 ? -13.080 2.465 32.149 1.00 82.44 83 THR A C 1
ATOM 658 O O . THR A 1 83 ? -14.307 2.470 32.098 1.00 82.44 83 THR A O 1
ATOM 661 N N . ILE A 1 84 ? -12.346 2.050 31.115 1.00 82.12 84 ILE A N 1
ATOM 662 C CA . ILE A 1 84 ? -12.939 1.555 29.871 1.00 82.12 84 ILE A CA 1
ATOM 663 C C . ILE A 1 84 ? -13.526 0.150 30.063 1.00 82.12 84 ILE A C 1
ATOM 665 O O . ILE A 1 84 ? -12.889 -0.734 30.636 1.00 82.12 84 ILE A O 1
ATOM 669 N N . SER A 1 85 ? -14.721 -0.074 29.508 1.00 84.44 85 SER A N 1
ATOM 670 C CA . SER A 1 85 ? -15.358 -1.391 29.491 1.00 84.44 85 SER A CA 1
ATOM 671 C C . SER A 1 85 ? -14.569 -2.400 28.646 1.00 84.44 85 SER A C 1
ATOM 673 O O . SER A 1 85 ? -13.984 -2.074 27.607 1.00 84.44 85 SER A O 1
ATOM 675 N N . THR A 1 86 ? -14.589 -3.670 29.055 1.00 81.44 86 THR A N 1
ATOM 676 C CA . THR A 1 86 ? -13.908 -4.766 28.342 1.00 81.44 86 THR A CA 1
ATOM 677 C C . THR A 1 86 ? -14.390 -4.905 26.894 1.00 81.44 86 THR A C 1
ATOM 679 O O . THR A 1 86 ? -13.591 -5.181 25.998 1.00 81.44 86 THR A O 1
ATOM 682 N N . ALA A 1 87 ? -15.680 -4.652 26.646 1.00 80.81 87 ALA A N 1
ATOM 683 C CA . ALA A 1 87 ? -16.270 -4.679 25.309 1.00 80.81 87 ALA A CA 1
ATOM 684 C C . ALA A 1 87 ? -15.675 -3.592 24.397 1.00 80.81 87 ALA A C 1
ATOM 686 O O . ALA A 1 87 ? -15.211 -3.898 23.298 1.00 80.81 87 ALA A O 1
ATOM 687 N N . TYR A 1 88 ? -15.598 -2.348 24.881 1.00 82.06 88 TYR A N 1
ATOM 688 C CA . TYR A 1 88 ? -15.012 -1.237 24.128 1.00 82.06 88 TYR A CA 1
ATOM 689 C C . TYR A 1 88 ? -13.518 -1.456 23.859 1.00 82.06 88 TYR A C 1
ATOM 691 O O . TYR A 1 88 ? -13.034 -1.215 22.755 1.00 82.06 88 TYR A O 1
ATOM 699 N N . ARG A 1 89 ? -12.782 -2.003 24.836 1.00 83.81 89 ARG A N 1
ATOM 700 C CA . ARG A 1 89 ? -11.369 -2.365 24.665 1.00 83.81 89 ARG A CA 1
ATOM 701 C C . ARG A 1 89 ? -11.166 -3.416 23.572 1.00 83.81 89 ARG A C 1
ATOM 703 O O . ARG A 1 89 ? -10.272 -3.263 22.745 1.00 83.81 89 ARG A O 1
ATOM 710 N N . SER A 1 90 ? -11.989 -4.467 23.551 1.00 83.06 90 SER A N 1
ATOM 711 C CA . SER A 1 90 ? -11.925 -5.508 22.515 1.00 83.06 90 SER A CA 1
ATOM 712 C C . SER A 1 90 ? -12.229 -4.947 21.123 1.00 83.06 90 SER A C 1
ATOM 714 O O . SER A 1 90 ? -11.535 -5.277 20.164 1.00 83.06 90 SER A O 1
ATOM 716 N N . PHE A 1 91 ? -13.219 -4.059 21.017 1.00 84.75 91 PHE A N 1
ATOM 717 C CA . PHE A 1 91 ? -13.557 -3.372 19.771 1.00 84.75 91 PHE A CA 1
ATOM 718 C C . PHE A 1 91 ? -12.399 -2.512 19.243 1.00 84.75 91 PHE A C 1
ATOM 720 O O . PHE A 1 91 ? -12.009 -2.652 18.087 1.00 84.75 91 PHE A O 1
ATOM 727 N N . GLN A 1 92 ? -11.781 -1.699 20.103 1.00 86.25 92 GLN A N 1
ATOM 728 C CA . GLN A 1 92 ? -10.640 -0.862 19.724 1.00 86.25 92 GLN A CA 1
ATOM 729 C C . GLN A 1 92 ? -9.431 -1.689 19.250 1.00 86.25 92 GLN A C 1
ATOM 731 O O . GLN A 1 92 ? -8.804 -1.349 18.251 1.00 86.25 92 GLN A O 1
ATOM 736 N N . PHE A 1 93 ? -9.133 -2.824 19.897 1.00 84.19 93 PHE A N 1
ATOM 737 C CA . PHE A 1 93 ? -8.073 -3.730 19.429 1.00 84.19 93 PHE A CA 1
ATOM 738 C C . PHE A 1 93 ? -8.360 -4.332 18.051 1.00 84.19 93 PHE A C 1
ATOM 740 O O . PHE A 1 93 ? -7.444 -4.499 17.252 1.00 84.19 93 PHE A O 1
ATOM 747 N N . LYS A 1 94 ? -9.622 -4.652 17.759 1.00 84.94 94 LYS A N 1
ATOM 748 C CA . LYS A 1 94 ? -10.027 -5.182 16.452 1.00 84.94 94 LYS A CA 1
ATOM 749 C C . LYS A 1 94 ? -9.849 -4.158 15.340 1.00 84.94 94 LYS A C 1
ATOM 751 O O . LYS A 1 94 ? -9.342 -4.518 14.284 1.00 84.94 94 LYS A O 1
ATOM 756 N N . ILE A 1 95 ? -10.208 -2.899 15.599 1.00 83.88 95 ILE A N 1
ATOM 757 C CA . ILE A 1 95 ? -9.941 -1.790 14.674 1.00 83.88 95 ILE A CA 1
ATOM 758 C C . ILE A 1 95 ? -8.435 -1.644 14.460 1.00 83.88 95 ILE A C 1
ATOM 760 O O . ILE A 1 95 ? -7.995 -1.583 13.320 1.00 83.88 95 ILE A O 1
ATOM 764 N N . LEU A 1 96 ? -7.642 -1.681 15.536 1.00 86.56 96 LEU A N 1
ATOM 765 C CA . LEU A 1 96 ? -6.186 -1.572 15.452 1.00 86.56 96 LEU A CA 1
ATOM 766 C C . LEU A 1 96 ? -5.578 -2.649 14.539 1.00 86.56 96 LEU A C 1
ATOM 768 O O . LEU A 1 96 ? -4.746 -2.341 13.691 1.00 86.56 96 LEU A O 1
ATOM 772 N N . ILE A 1 97 ? -6.022 -3.902 14.682 1.00 83.81 97 ILE A N 1
ATOM 773 C CA . ILE A 1 97 ? -5.601 -5.009 13.812 1.00 83.81 97 ILE A CA 1
ATOM 774 C C . ILE A 1 97 ? -6.029 -4.744 12.367 1.00 83.81 97 ILE A C 1
ATOM 776 O O . ILE A 1 97 ? -5.201 -4.867 11.467 1.00 83.81 97 ILE A O 1
ATOM 780 N N . ALA A 1 98 ? -7.284 -4.343 12.146 1.00 83.12 98 ALA A N 1
ATOM 781 C CA . ALA A 1 98 ? -7.791 -4.047 10.809 1.00 83.12 98 ALA A CA 1
ATOM 782 C C . ALA A 1 98 ? -6.983 -2.935 10.121 1.00 83.12 98 ALA A C 1
ATOM 784 O O . ALA A 1 98 ? -6.721 -3.037 8.934 1.00 83.12 98 ALA A O 1
ATOM 785 N N . THR A 1 99 ? -6.510 -1.927 10.862 1.00 81.88 99 THR A N 1
ATOM 786 C CA . THR A 1 99 ? -5.670 -0.843 10.323 1.00 81.88 99 THR A CA 1
ATOM 787 C C . THR A 1 99 ? -4.232 -1.283 10.022 1.00 81.88 99 THR A C 1
ATOM 789 O O . THR A 1 99 ? -3.622 -0.775 9.087 1.00 81.88 99 THR A O 1
ATOM 792 N N . VAL A 1 100 ? -3.670 -2.238 10.772 1.00 83.94 100 VAL A N 1
ATOM 793 C CA . VAL A 1 100 ? -2.294 -2.731 10.551 1.00 83.94 100 VAL A CA 1
ATOM 794 C C . VAL A 1 100 ? -2.185 -3.612 9.302 1.00 83.94 100 VAL A C 1
ATOM 796 O O . VAL A 1 100 ? -1.157 -3.587 8.626 1.00 83.94 100 VAL A O 1
ATOM 799 N N . VAL A 1 101 ? -3.234 -4.366 8.967 1.00 81.56 101 VAL A N 1
ATOM 800 C CA . VAL A 1 101 ? -3.249 -5.258 7.794 1.00 81.56 101 VAL A CA 1
ATOM 801 C C . VAL A 1 101 ? -2.925 -4.514 6.480 1.00 81.56 101 VAL A C 1
ATOM 803 O O . VAL A 1 101 ? -1.972 -4.920 5.815 1.00 81.56 101 VAL A O 1
ATOM 806 N N . PRO A 1 102 ? -3.595 -3.401 6.116 1.00 78.00 102 PRO A N 1
ATOM 807 C CA . PRO A 1 102 ? -3.225 -2.560 4.976 1.00 78.00 102 PRO A CA 1
ATOM 808 C C . PRO A 1 102 ? -1.765 -2.102 4.991 1.00 78.00 102 PRO A C 1
ATOM 810 O O . PRO A 1 102 ? -1.083 -2.160 3.964 1.00 78.00 102 PRO A O 1
ATOM 813 N N . LEU A 1 103 ? -1.278 -1.646 6.155 1.00 80.00 103 LEU A N 1
ATOM 814 C CA . LEU A 1 103 ? 0.073 -1.097 6.308 1.00 80.00 103 LEU A CA 1
ATOM 815 C C . LEU A 1 103 ? 1.153 -2.118 5.939 1.00 80.00 103 LEU A C 1
ATOM 817 O O . LEU A 1 103 ? 2.208 -1.742 5.437 1.00 80.00 103 LEU A O 1
ATOM 821 N N . ILE A 1 104 ? 0.907 -3.401 6.183 1.00 81.69 104 ILE A N 1
ATOM 822 C CA . ILE A 1 104 ? 1.874 -4.456 5.878 1.00 81.69 104 ILE A CA 1
ATOM 823 C C . ILE A 1 104 ? 1.587 -5.049 4.497 1.00 81.69 104 ILE A C 1
ATOM 825 O O . ILE A 1 104 ? 2.472 -5.135 3.652 1.00 81.69 104 ILE A O 1
ATOM 829 N N . CYS A 1 105 ? 0.340 -5.440 4.237 1.00 78.62 105 CYS A N 1
ATOM 830 C CA . CYS A 1 105 ? -0.011 -6.210 3.046 1.00 78.62 105 CYS A CA 1
ATOM 831 C C . CYS A 1 105 ? -0.099 -5.370 1.768 1.00 78.62 105 CYS A C 1
ATOM 833 O O . CYS A 1 105 ? -0.038 -5.941 0.684 1.00 78.62 105 CYS A O 1
ATOM 835 N N . VAL A 1 106 ? -0.234 -4.044 1.873 1.00 79.38 106 VAL A N 1
ATOM 836 C CA . VAL A 1 106 ? -0.359 -3.154 0.708 1.00 79.38 106 VAL A CA 1
ATOM 837 C C . VAL A 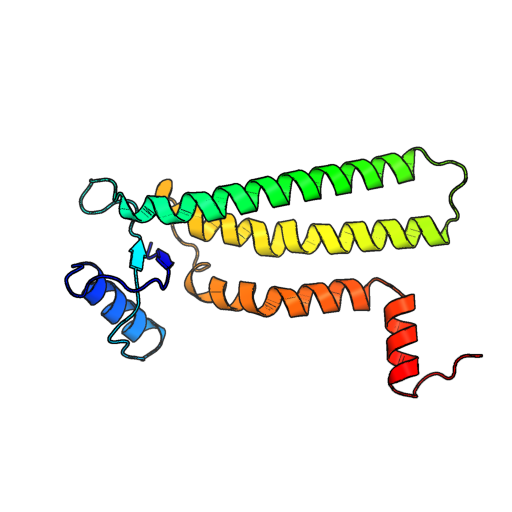1 106 ? 0.764 -2.135 0.658 1.00 79.38 106 VAL A C 1
ATOM 839 O O . VAL A 1 106 ? 1.459 -2.059 -0.350 1.00 79.38 106 VAL A O 1
ATOM 842 N N . TYR A 1 107 ? 1.011 -1.395 1.741 1.00 79.56 107 TYR A N 1
ATOM 843 C CA . TYR A 1 107 ? 2.036 -0.345 1.717 1.00 79.56 107 TYR A CA 1
ATOM 844 C C . TYR A 1 107 ? 3.453 -0.907 1.531 1.00 79.56 107 TYR A C 1
ATOM 846 O O . TYR A 1 107 ? 4.245 -0.300 0.814 1.00 79.56 107 TYR A O 1
ATOM 854 N N . THR A 1 108 ? 3.784 -2.071 2.108 1.00 81.69 108 THR A N 1
ATOM 855 C CA . THR A 1 108 ? 5.097 -2.706 1.893 1.00 81.69 108 THR A CA 1
ATOM 856 C C . THR A 1 108 ? 5.331 -3.102 0.429 1.00 81.69 108 THR A C 1
ATOM 858 O O . THR A 1 108 ? 6.308 -2.616 -0.139 1.00 81.69 108 THR A O 1
ATOM 861 N N . PRO A 1 109 ? 4.476 -3.907 -0.238 1.00 81.44 109 PRO A N 1
ATOM 862 C CA . PRO A 1 109 ? 4.685 -4.215 -1.654 1.00 81.44 109 PRO A CA 1
ATOM 863 C C . PRO A 1 109 ? 4.612 -2.967 -2.546 1.00 81.44 109 PRO A C 1
ATOM 865 O O . PRO A 1 109 ? 5.370 -2.883 -3.509 1.00 81.44 109 PRO A O 1
ATOM 868 N N . TYR A 1 110 ? 3.786 -1.971 -2.194 1.00 80.31 110 TYR A N 1
ATOM 869 C CA . TYR A 1 110 ? 3.700 -0.687 -2.906 1.00 80.31 110 TYR A CA 1
ATOM 870 C C . TYR A 1 110 ? 5.018 0.085 -2.844 1.00 80.31 110 TYR A C 1
ATOM 872 O O . TYR A 1 110 ? 5.521 0.558 -3.864 1.00 80.31 110 TYR A O 1
ATOM 880 N N . PHE A 1 111 ? 5.634 0.135 -1.664 1.00 81.06 111 PHE A N 1
ATOM 881 C CA . PHE A 1 111 ? 6.963 0.701 -1.490 1.00 81.06 111 PHE A CA 1
ATOM 882 C C . PHE A 1 111 ? 8.017 -0.072 -2.294 1.00 81.06 111 PHE A C 1
ATOM 884 O O . PHE A 1 111 ? 8.807 0.543 -3.005 1.00 81.06 111 PHE A O 1
ATOM 891 N N . CYS A 1 112 ? 8.012 -1.408 -2.238 1.00 80.62 112 CYS A N 1
ATOM 892 C CA . CYS A 1 112 ? 8.978 -2.230 -2.967 1.00 80.62 112 CYS A CA 1
ATOM 893 C C . CYS A 1 112 ? 8.908 -1.988 -4.481 1.00 80.62 112 CYS A C 1
ATOM 895 O O . CYS A 1 112 ? 9.926 -1.676 -5.092 1.00 80.62 112 CYS A O 1
ATOM 897 N N . VAL A 1 113 ? 7.717 -2.074 -5.082 1.00 80.06 113 VAL A N 1
ATOM 898 C CA . VAL A 1 113 ? 7.539 -1.912 -6.535 1.00 80.06 113 VAL A CA 1
ATOM 899 C C . VAL A 1 113 ? 7.970 -0.523 -6.998 1.00 80.06 113 VAL A C 1
ATOM 901 O O . VAL A 1 113 ? 8.656 -0.413 -8.011 1.00 80.06 113 VAL A O 1
ATOM 904 N N . MET A 1 114 ? 7.633 0.529 -6.247 1.00 77.31 114 MET A N 1
ATOM 905 C CA . MET A 1 114 ? 7.991 1.892 -6.638 1.00 77.31 114 MET A CA 1
ATOM 906 C C . MET A 1 114 ? 9.457 2.239 -6.390 1.00 77.31 114 MET A C 1
ATOM 908 O O . MET A 1 114 ? 10.052 2.921 -7.217 1.00 77.31 114 MET A O 1
ATOM 912 N N . TYR A 1 115 ? 10.049 1.804 -5.275 1.00 79.19 115 TYR A N 1
ATOM 913 C CA . TYR A 1 115 ? 11.354 2.310 -4.838 1.00 79.19 115 TYR A CA 1
ATOM 914 C C . TYR A 1 115 ? 12.531 1.375 -5.106 1.00 79.19 115 TYR A C 1
ATOM 916 O O . TYR A 1 115 ? 13.637 1.863 -5.329 1.00 79.19 115 TYR A O 1
ATOM 924 N N . PHE A 1 116 ? 12.333 0.054 -5.156 1.00 82.50 116 PHE A N 1
ATOM 925 C CA . PHE A 1 116 ? 13.413 -0.888 -5.495 1.00 82.50 116 PHE A CA 1
ATOM 926 C C . PHE A 1 116 ? 14.105 -0.590 -6.837 1.00 82.50 116 PHE A C 1
ATOM 928 O O . PHE A 1 116 ? 15.336 -0.679 -6.866 1.00 82.50 116 PHE A O 1
ATOM 935 N N . PRO A 1 117 ? 13.391 -0.152 -7.901 1.00 77.69 117 PRO A N 1
ATOM 936 C CA . PRO A 1 117 ? 14.021 0.280 -9.148 1.00 77.69 117 PRO A CA 1
ATOM 937 C C . PRO A 1 117 ? 15.102 1.359 -8.976 1.00 77.69 117 PRO A C 1
ATOM 939 O O . PRO A 1 117 ? 16.085 1.363 -9.713 1.00 77.69 117 PRO A O 1
ATOM 942 N N . PHE A 1 118 ? 14.953 2.269 -8.006 1.00 76.88 118 PHE A N 1
ATOM 943 C CA . PHE A 1 118 ? 15.922 3.343 -7.767 1.00 76.88 118 PHE A CA 1
ATOM 944 C C . PHE A 1 118 ? 17.206 2.835 -7.112 1.00 76.88 118 PHE A C 1
ATOM 946 O O . PHE A 1 118 ? 18.281 3.365 -7.381 1.00 76.88 118 PHE A O 1
ATOM 953 N N . PHE A 1 119 ? 17.092 1.797 -6.283 1.00 79.19 119 PHE A N 1
ATOM 954 C CA . PHE A 1 119 ? 18.212 1.183 -5.568 1.00 79.19 119 PHE A CA 1
ATOM 955 C C . PHE A 1 119 ? 18.891 0.055 -6.355 1.00 79.19 119 PHE A C 1
ATOM 957 O O . PHE A 1 119 ? 19.834 -0.547 -5.850 1.00 79.19 119 PHE A O 1
ATOM 964 N N . GLY A 1 120 ? 18.411 -0.265 -7.563 1.00 73.50 120 GLY A N 1
ATOM 965 C CA . GLY A 1 120 ? 18.947 -1.367 -8.369 1.00 73.50 120 GLY A CA 1
ATOM 966 C C . GLY A 1 120 ? 18.757 -2.752 -7.736 1.00 73.50 120 GLY A C 1
ATOM 967 O O . GLY A 1 120 ? 19.444 -3.698 -8.116 1.00 73.50 120 GLY A O 1
ATOM 968 N N . LEU A 1 121 ? 17.847 -2.882 -6.765 1.00 78.38 121 LEU A N 1
ATOM 969 C CA . LEU A 1 121 ? 17.427 -4.184 -6.226 1.00 78.38 121 LEU A CA 1
ATOM 970 C C . LEU A 1 121 ? 16.702 -4.978 -7.326 1.00 78.38 121 LEU A C 1
ATOM 972 O O . LEU A 1 121 ? 16.253 -4.305 -8.235 1.00 78.38 121 LEU A O 1
ATOM 976 N N . PRO A 1 122 ? 16.613 -6.330 -7.295 1.00 76.00 122 PRO A N 1
ATOM 977 C CA . PRO A 1 122 ? 15.934 -7.180 -8.298 1.00 76.00 122 PRO A CA 1
ATOM 978 C C . PRO A 1 122 ? 14.440 -7.452 -8.005 1.00 76.00 122 PRO A C 1
ATOM 980 O O . PRO A 1 122 ? 14.038 -7.551 -6.842 1.00 76.00 122 PRO A O 1
ATOM 983 N N . ASP A 1 123 ? 13.593 -7.540 -9.049 1.00 75.44 123 ASP A N 1
ATOM 984 C CA . ASP A 1 123 ? 12.142 -7.748 -8.884 1.00 75.44 123 ASP A CA 1
ATOM 985 C C . ASP A 1 123 ? 11.882 -9.227 -8.624 1.00 75.44 123 ASP A C 1
ATOM 987 O O . ASP A 1 123 ? 12.160 -10.073 -9.471 1.00 75.44 123 ASP A O 1
ATOM 991 N N . TYR A 1 124 ? 11.312 -9.540 -7.466 1.00 76.81 124 TYR A N 1
ATOM 992 C CA . TYR A 1 124 ? 10.971 -10.907 -7.075 1.00 76.81 124 TYR A CA 1
ATOM 993 C C . TYR A 1 124 ? 9.596 -11.352 -7.610 1.00 76.81 124 TYR A C 1
ATOM 995 O O . TYR A 1 124 ? 8.929 -12.184 -7.001 1.00 76.81 124 TYR A O 1
ATOM 1003 N N . GLY A 1 125 ? 9.151 -10.786 -8.737 1.00 74.12 125 GLY A N 1
ATOM 1004 C CA . GLY A 1 125 ? 7.869 -11.103 -9.374 1.00 74.12 125 GLY A CA 1
ATOM 1005 C C . GLY A 1 125 ? 6.663 -10.408 -8.739 1.00 74.12 125 GLY A C 1
ATOM 1006 O O . GLY A 1 125 ? 5.528 -10.846 -8.933 1.00 74.12 125 GLY A O 1
ATOM 1007 N N . ILE A 1 126 ? 6.884 -9.329 -7.983 1.00 73.88 126 ILE A N 1
ATOM 1008 C CA . ILE A 1 126 ? 5.800 -8.584 -7.331 1.00 73.88 126 ILE A CA 1
ATOM 1009 C C . ILE A 1 126 ? 5.142 -7.642 -8.340 1.00 73.88 126 ILE A C 1
ATOM 1011 O O . ILE A 1 126 ? 3.916 -7.550 -8.365 1.00 73.88 126 ILE A O 1
ATOM 1015 N N . SER A 1 127 ? 5.933 -6.998 -9.207 1.00 71.94 127 SER A N 1
ATOM 1016 C CA . SER A 1 127 ? 5.453 -5.976 -10.149 1.00 71.94 127 SER A CA 1
ATOM 1017 C C . SER A 1 127 ? 4.257 -6.421 -11.016 1.00 71.94 127 SER A C 1
ATOM 1019 O O . SER A 1 127 ? 3.260 -5.697 -11.048 1.00 71.94 127 SER A O 1
ATOM 1021 N N . PRO A 1 128 ? 4.246 -7.622 -11.639 1.00 72.19 128 PRO A N 1
ATOM 1022 C CA . PRO A 1 128 ? 3.135 -8.039 -12.505 1.00 72.19 128 PRO A CA 1
ATOM 1023 C C . PRO A 1 128 ? 1.827 -8.306 -11.748 1.00 72.19 128 PRO A C 1
ATOM 1025 O O . PRO A 1 128 ? 0.738 -8.099 -12.276 1.00 72.19 128 PRO A O 1
ATOM 1028 N N . SER A 1 129 ? 1.923 -8.769 -10.498 1.00 74.06 129 SER A N 1
ATOM 1029 C CA . SER A 1 129 ? 0.757 -9.104 -9.663 1.00 74.06 129 SER A CA 1
ATOM 1030 C C . SER A 1 129 ? 0.266 -7.912 -8.844 1.00 74.06 129 SER A C 1
ATOM 1032 O O . SER A 1 129 ? -0.790 -7.960 -8.213 1.00 74.06 129 SER A O 1
ATOM 1034 N N . PHE A 1 130 ? 1.039 -6.833 -8.820 1.00 75.94 130 PHE A N 1
ATOM 1035 C CA . PHE A 1 130 ? 0.845 -5.744 -7.887 1.00 75.94 130 PHE A CA 1
ATOM 1036 C C . PHE A 1 130 ? -0.415 -4.924 -8.164 1.00 75.94 130 PHE A C 1
ATOM 1038 O O . PHE A 1 130 ? -1.176 -4.659 -7.235 1.00 75.94 130 PHE A O 1
ATOM 1045 N N . SER A 1 131 ? -0.690 -4.577 -9.425 1.00 72.19 131 SER A N 1
ATOM 1046 C CA . SER A 1 131 ? -1.924 -3.864 -9.782 1.00 72.19 131 SER A CA 1
ATOM 1047 C C . SER A 1 131 ? -3.164 -4.647 -9.346 1.00 72.19 131 SER A C 1
ATOM 1049 O O . SER A 1 131 ? -4.087 -4.066 -8.785 1.00 72.19 131 SER A O 1
ATOM 1051 N N . LEU A 1 132 ? -3.140 -5.974 -9.512 1.00 75.00 132 LEU A N 1
ATOM 1052 C CA . LEU A 1 132 ? -4.201 -6.867 -9.054 1.00 75.00 132 LEU A CA 1
ATOM 1053 C C . LEU A 1 132 ? -4.341 -6.838 -7.522 1.00 75.00 132 LEU A C 1
ATOM 1055 O O . LEU A 1 132 ? -5.443 -6.658 -7.008 1.00 75.00 132 LEU A O 1
ATOM 1059 N N . LEU A 1 133 ? -3.229 -6.974 -6.790 1.00 74.06 133 LEU A N 1
ATOM 1060 C CA . LEU A 1 133 ? -3.209 -6.925 -5.321 1.00 74.06 133 LEU A CA 1
ATOM 1061 C C . LEU A 1 133 ? -3.775 -5.605 -4.779 1.00 74.06 133 LEU A C 1
ATOM 1063 O O . LEU A 1 133 ? -4.574 -5.620 -3.843 1.00 74.06 133 LEU A O 1
ATOM 1067 N N . VAL A 1 134 ? -3.412 -4.474 -5.392 1.00 75.56 134 VAL A N 1
ATOM 1068 C CA . VAL A 1 134 ? -3.929 -3.148 -5.024 1.00 75.56 134 VAL A CA 1
ATOM 1069 C C . VAL A 1 134 ? -5.422 -3.027 -5.337 1.00 75.56 134 VAL A C 1
ATOM 1071 O O . VAL A 1 134 ? -6.170 -2.512 -4.510 1.00 75.56 134 VAL A O 1
ATOM 1074 N N . SER A 1 135 ? -5.897 -3.535 -6.478 1.00 79.12 135 SER A N 1
ATOM 1075 C CA . SER A 1 135 ? -7.326 -3.488 -6.826 1.00 79.12 135 SER A CA 1
ATOM 1076 C C . SER A 1 135 ? -8.214 -4.282 -5.864 1.00 79.12 135 SER A C 1
ATOM 1078 O O . SER A 1 135 ? -9.359 -3.897 -5.636 1.00 79.12 135 SER A O 1
ATOM 1080 N N . PHE A 1 136 ? -7.702 -5.358 -5.259 1.00 78.50 136 PHE A N 1
ATOM 1081 C CA . PHE A 1 136 ? -8.441 -6.124 -4.252 1.00 78.50 136 PHE A CA 1
ATOM 1082 C C . PHE A 1 136 ? -8.443 -5.485 -2.860 1.00 78.50 136 PHE A C 1
ATOM 1084 O O . PHE A 1 136 ? -9.200 -5.932 -1.996 1.00 78.50 136 PHE A O 1
ATOM 1091 N N . PHE A 1 137 ? -7.635 -4.449 -2.622 1.00 78.31 137 PHE A N 1
ATOM 1092 C CA . PHE A 1 137 ? -7.487 -3.856 -1.296 1.00 78.31 137 PHE A CA 1
ATOM 1093 C C . PHE A 1 137 ? -8.811 -3.386 -0.668 1.00 78.31 137 PHE A C 1
ATOM 1095 O O . PHE A 1 137 ? -9.069 -3.786 0.467 1.00 78.31 137 PHE A O 1
ATOM 1102 N N . PRO A 1 138 ? -9.697 -2.642 -1.365 1.00 79.31 138 PRO A N 1
ATOM 1103 C CA . PRO A 1 138 ? -10.983 -2.243 -0.788 1.00 79.31 138 PRO A CA 1
ATOM 1104 C C . PRO A 1 138 ? -11.841 -3.440 -0.354 1.00 79.31 138 PRO A C 1
ATOM 1106 O O . PRO A 1 138 ? -12.535 -3.378 0.658 1.00 79.31 138 PRO A O 1
ATOM 1109 N N . GLY A 1 139 ? -11.765 -4.551 -1.095 1.00 81.12 139 GLY A N 1
ATOM 1110 C CA . GLY A 1 139 ? -12.447 -5.795 -0.743 1.00 81.12 139 GLY A CA 1
ATOM 1111 C C . GLY A 1 139 ? -11.851 -6.447 0.505 1.00 81.12 139 GLY A C 1
ATOM 1112 O O . GLY A 1 139 ? -12.589 -6.832 1.410 1.00 81.12 139 GLY A O 1
ATOM 1113 N N . TRP A 1 140 ? -10.521 -6.528 0.589 1.00 74.38 140 TRP A N 1
ATOM 1114 C CA . TRP A 1 140 ? -9.828 -7.067 1.762 1.00 74.38 140 TRP A CA 1
ATOM 1115 C C . TRP A 1 140 ? -10.047 -6.230 3.024 1.00 74.38 140 TRP A C 1
ATOM 1117 O O . TRP A 1 140 ? -10.272 -6.804 4.088 1.00 74.38 140 TRP A O 1
ATOM 1127 N N . ASP A 1 141 ? -10.030 -4.902 2.915 1.00 78.81 141 ASP A N 1
ATOM 1128 C CA . ASP A 1 141 ? -10.283 -3.979 4.027 1.00 78.81 141 ASP A CA 1
ATOM 1129 C C . ASP A 1 141 ? -11.716 -4.134 4.565 1.00 78.81 141 ASP A C 1
ATOM 1131 O O . ASP A 1 141 ? -11.930 -4.317 5.767 1.00 78.81 141 ASP A O 1
ATOM 1135 N N . ALA A 1 142 ? -12.702 -4.211 3.664 1.00 80.81 142 ALA A N 1
ATOM 1136 C CA . ALA A 1 142 ? -14.093 -4.466 4.027 1.00 80.81 142 ALA A CA 1
ATOM 1137 C C . ALA A 1 142 ? -14.289 -5.843 4.689 1.00 80.81 142 ALA A C 1
ATOM 1139 O O . ALA A 1 142 ? -15.008 -5.952 5.686 1.00 80.81 142 ALA A O 1
ATOM 1140 N N . LEU A 1 143 ? -13.632 -6.892 4.180 1.00 81.62 143 LEU A N 1
ATOM 1141 C CA . LEU A 1 143 ? -13.667 -8.228 4.784 1.00 81.62 143 LEU A CA 1
ATOM 1142 C C . LEU A 1 143 ? -12.996 -8.254 6.160 1.00 81.62 143 LEU A C 1
ATOM 1144 O O . LEU A 1 143 ? -13.516 -8.895 7.075 1.00 81.62 143 LEU A O 1
ATOM 1148 N N . ALA A 1 144 ? -11.878 -7.547 6.334 1.00 78.88 144 ALA A N 1
ATOM 1149 C CA . ALA A 1 144 ? -11.198 -7.439 7.617 1.00 78.88 144 ALA A CA 1
ATOM 1150 C C . ALA A 1 144 ? -12.105 -6.756 8.649 1.00 78.88 144 ALA A C 1
ATOM 1152 O O . ALA A 1 144 ? -12.380 -7.334 9.702 1.00 78.88 144 ALA A O 1
ATOM 1153 N N . ILE A 1 145 ? -12.647 -5.576 8.335 1.00 80.81 145 ILE A N 1
ATOM 1154 C CA . ILE A 1 145 ? -13.529 -4.818 9.235 1.00 80.81 145 ILE A CA 1
ATOM 1155 C C . ILE A 1 145 ? -14.815 -5.602 9.530 1.00 80.81 145 ILE A C 1
ATOM 1157 O O . ILE A 1 145 ? -15.165 -5.805 10.698 1.00 80.81 145 ILE A O 1
ATOM 1161 N N . GLY A 1 146 ? -15.489 -6.100 8.490 1.00 80.31 146 GLY A N 1
ATOM 1162 C CA . GLY A 1 146 ? -16.723 -6.873 8.614 1.00 80.31 146 GLY A CA 1
ATOM 1163 C C . GLY A 1 146 ? -16.526 -8.184 9.379 1.00 80.31 146 GLY A C 1
ATOM 1164 O O . GLY A 1 146 ? -17.347 -8.547 10.218 1.00 80.31 146 GLY A O 1
ATOM 1165 N N . GLY A 1 147 ? -15.408 -8.880 9.169 1.00 78.50 147 GLY A N 1
ATOM 1166 C CA . GLY A 1 147 ? -15.070 -10.116 9.874 1.00 78.50 147 GLY A CA 1
ATOM 1167 C C . GLY A 1 147 ? -14.663 -9.899 11.335 1.00 78.50 147 GLY A C 1
ATOM 1168 O O . GLY A 1 147 ? -15.040 -10.684 12.211 1.00 78.50 147 GLY A O 1
ATOM 1169 N N . LEU A 1 148 ? -13.937 -8.823 11.642 1.00 78.00 148 LEU A N 1
ATOM 1170 C CA . LEU A 1 148 ? -13.428 -8.542 12.989 1.00 78.00 148 LEU A CA 1
ATOM 117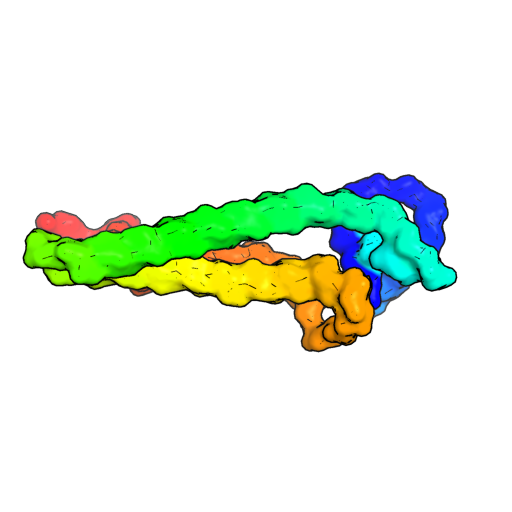1 C C . LEU A 1 148 ? -14.504 -7.951 13.912 1.00 78.00 148 LEU A C 1
ATOM 1173 O O . LEU A 1 148 ? -14.608 -8.341 15.087 1.00 78.00 148 LEU A O 1
ATOM 1177 N N . ILE A 1 149 ? -15.337 -7.045 13.400 1.00 81.94 149 ILE A N 1
ATOM 1178 C CA . ILE A 1 149 ? -16.308 -6.299 14.201 1.00 81.94 149 ILE A CA 1
ATOM 1179 C C . ILE A 1 149 ? -17.643 -7.044 14.252 1.00 81.94 149 ILE A C 1
ATOM 1181 O O . ILE A 1 149 ? -18.281 -7.313 13.238 1.00 81.94 149 ILE A O 1
ATOM 1185 N N . LYS A 1 150 ? -18.079 -7.392 15.468 1.00 79.31 150 LYS A N 1
ATOM 1186 C CA . LYS A 1 150 ? -19.298 -8.181 15.688 1.00 79.31 150 LYS A CA 1
ATOM 1187 C C . LYS A 1 150 ? -20.548 -7.434 15.221 1.00 79.31 150 LYS A C 1
ATOM 1189 O O . LYS A 1 150 ? -21.372 -8.035 14.544 1.00 79.31 150 LYS A O 1
ATOM 1194 N N . ASP A 1 151 ? -20.635 -6.142 15.516 1.00 78.94 151 ASP A N 1
ATOM 1195 C CA . ASP A 1 151 ? -21.812 -5.322 15.213 1.00 78.94 151 ASP A CA 1
ATOM 1196 C C . ASP A 1 151 ? -22.048 -5.184 13.703 1.00 78.94 151 ASP A C 1
ATOM 1198 O O . ASP A 1 151 ? -23.189 -5.248 13.257 1.00 78.94 151 ASP A O 1
ATOM 1202 N N . TYR A 1 152 ? -20.979 -5.122 12.896 1.00 80.75 152 TYR A N 1
ATOM 1203 C CA . TYR A 1 152 ? -21.090 -5.159 11.433 1.00 80.75 152 TYR A CA 1
ATOM 1204 C C . TYR A 1 152 ? -21.657 -6.491 10.931 1.00 80.75 152 TYR A C 1
ATOM 1206 O O . TYR A 1 152 ? -22.515 -6.497 10.051 1.00 80.75 152 TYR A O 1
ATOM 1214 N N . ARG A 1 153 ? -21.238 -7.625 11.512 1.00 86.25 153 ARG A N 1
ATOM 1215 C CA . ARG A 1 153 ? -21.801 -8.939 11.149 1.00 86.25 153 ARG A CA 1
ATOM 1216 C C . ARG A 1 153 ? -23.263 -9.052 11.537 1.00 86.25 153 ARG A C 1
ATOM 1218 O O . ARG A 1 153 ? -24.057 -9.581 10.770 1.00 86.25 153 ARG A O 1
ATOM 1225 N N . GLU A 1 154 ? -23.618 -8.579 12.727 1.00 85.38 154 GLU A N 1
ATOM 1226 C CA . GLU A 1 154 ? -25.006 -8.611 13.177 1.00 85.38 154 GLU A CA 1
ATOM 1227 C C . GLU A 1 154 ? -25.893 -7.702 12.326 1.00 85.38 154 GLU A C 1
ATOM 1229 O O . GLU A 1 154 ? -26.957 -8.146 11.905 1.00 85.38 154 GLU A O 1
ATOM 1234 N N . GLY A 1 155 ? -25.429 -6.496 11.987 1.00 84.06 155 GLY A N 1
ATOM 1235 C CA . GLY A 1 155 ? -26.117 -5.604 11.054 1.00 84.06 155 GLY A CA 1
ATOM 1236 C C . GLY A 1 155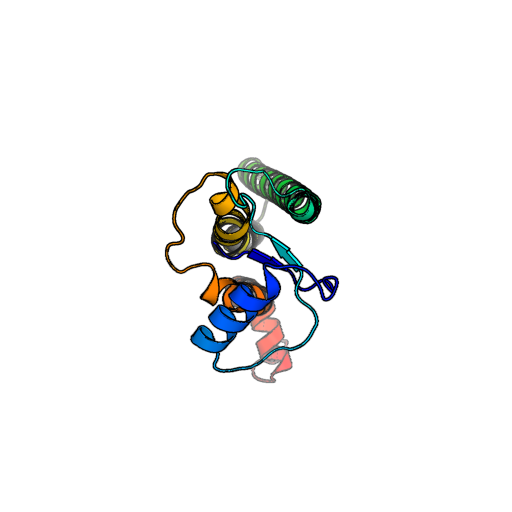 ? -26.317 -6.236 9.675 1.00 84.06 155 GLY A C 1
ATOM 1237 O O . GLY A 1 155 ? -27.420 -6.190 9.138 1.00 84.06 155 GLY A O 1
ATOM 1238 N N . LEU A 1 156 ? -25.294 -6.909 9.137 1.00 85.31 156 LEU A N 1
ATOM 1239 C CA . LEU A 1 156 ? -25.401 -7.625 7.864 1.00 85.31 156 LEU A CA 1
ATOM 1240 C C . LEU A 1 156 ? -26.432 -8.762 7.931 1.00 85.31 156 LEU A C 1
ATOM 1242 O O . LEU A 1 156 ? -27.267 -8.887 7.042 1.00 85.31 156 LEU A O 1
ATOM 1246 N N . LEU A 1 157 ? -26.419 -9.568 8.995 1.00 88.69 157 LEU A N 1
ATOM 1247 C CA . LEU A 1 157 ? -27.388 -10.655 9.185 1.00 88.69 157 LEU A CA 1
ATOM 1248 C C . LEU A 1 157 ? -28.825 -10.141 9.343 1.00 88.69 157 LEU A C 1
ATOM 1250 O O . LEU A 1 157 ? -29.761 -10.821 8.923 1.00 88.69 157 LEU A O 1
ATOM 1254 N N . VAL A 1 158 ? -29.000 -8.952 9.924 1.00 89.44 158 VAL A N 1
ATOM 1255 C CA . VAL A 1 158 ? -30.297 -8.272 9.996 1.00 89.44 158 VAL A CA 1
ATOM 1256 C C . VAL A 1 158 ? -30.749 -7.797 8.617 1.00 89.44 158 VAL A C 1
ATOM 1258 O O . VAL A 1 158 ? -31.880 -8.073 8.226 1.00 89.44 158 VAL A O 1
ATOM 1261 N N . MET A 1 159 ? -29.873 -7.137 7.854 1.00 87.00 159 MET A N 1
ATOM 1262 C CA . MET A 1 159 ? -30.184 -6.684 6.490 1.00 87.00 159 MET A CA 1
ATOM 1263 C C . MET A 1 159 ? -30.519 -7.848 5.551 1.00 87.00 159 MET A C 1
ATOM 1265 O O . MET A 1 159 ? -31.391 -7.720 4.698 1.00 87.00 159 MET A O 1
ATOM 1269 N N . LEU A 1 160 ? -29.865 -8.997 5.734 1.00 90.19 160 LEU A N 1
ATOM 1270 C CA . LEU A 1 160 ? -30.134 -10.227 4.985 1.00 90.19 160 LEU A CA 1
ATOM 1271 C C . LEU A 1 160 ? -31.378 -10.990 5.482 1.00 90.19 160 LEU A C 1
ATOM 1273 O O . LEU A 1 160 ? -31.686 -12.055 4.954 1.00 90.19 160 LEU A O 1
ATOM 1277 N N . GLY A 1 161 ? -32.079 -10.492 6.507 1.00 85.38 161 GLY A N 1
ATOM 1278 C CA . GLY A 1 161 ? -33.294 -11.113 7.048 1.00 85.38 161 GLY A CA 1
ATOM 1279 C C . GLY A 1 161 ? -33.060 -12.405 7.841 1.00 85.38 161 GLY A C 1
ATOM 1280 O O . GLY A 1 161 ? -34.017 -13.059 8.243 1.00 85.38 161 GLY A O 1
ATOM 1281 N N . VAL A 1 162 ? -31.801 -12.772 8.099 1.00 86.69 162 VAL A N 1
ATOM 1282 C CA . VAL A 1 162 ? -31.420 -13.981 8.851 1.00 86.69 162 VAL A CA 1
ATOM 1283 C C . VAL A 1 162 ? -31.624 -13.784 10.357 1.00 86.69 162 VAL A C 1
ATOM 1285 O O . VAL A 1 162 ? -31.863 -14.744 11.089 1.00 86.69 162 VAL A O 1
ATOM 1288 N N . LYS A 1 163 ? -31.535 -12.539 10.840 1.00 78.81 163 LYS A N 1
ATOM 1289 C CA . LYS A 1 163 ? -31.692 -12.185 12.256 1.00 78.81 163 LYS A CA 1
ATOM 1290 C C . LYS A 1 163 ? -32.690 -11.034 12.397 1.00 78.81 163 LYS A C 1
ATOM 1292 O O . LYS A 1 163 ? -32.547 -10.010 11.745 1.00 78.81 163 LYS A O 1
ATOM 1297 N N . THR A 1 164 ? -33.690 -11.167 13.263 1.00 68.94 164 THR A N 1
ATOM 1298 C CA . THR A 1 164 ? -34.621 -10.069 13.580 1.00 68.94 164 THR A CA 1
ATOM 1299 C C . THR A 1 164 ? -34.074 -9.262 14.757 1.00 68.94 164 THR A C 1
ATOM 1301 O O . THR A 1 164 ? -33.615 -9.854 15.738 1.00 68.94 164 THR A O 1
ATOM 1304 N N . ILE A 1 165 ? -34.098 -7.926 14.666 1.00 71.31 165 ILE A N 1
ATOM 1305 C CA . ILE A 1 165 ? -33.759 -7.048 15.797 1.00 71.31 165 ILE A CA 1
ATOM 1306 C C . ILE A 1 165 ? -34.813 -7.294 16.886 1.00 71.31 165 ILE A C 1
ATOM 1308 O O . ILE A 1 165 ? -36.004 -7.127 16.626 1.00 71.31 165 ILE A O 1
ATOM 1312 N N . LYS A 1 166 ? -34.376 -7.753 18.060 1.00 57.66 166 LYS A N 1
ATOM 1313 C CA . LYS A 1 166 ? -35.207 -7.841 19.266 1.00 57.66 166 LYS A CA 1
ATOM 1314 C C . LYS A 1 166 ? -34.989 -6.614 20.129 1.00 57.66 166 LYS A C 1
ATOM 1316 O O . LYS A 1 166 ? -33.813 -6.198 20.227 1.00 57.66 166 LYS A O 1
#

Radius of gyration: 21.92 Å; chains: 1; bounding box: 59×27×64 Å

InterPro domains:
  IPR019423 7TM GPCR, serpentine receptor class j (Srj) [PTHR45907] (5-161)
  IPR019428 7TM GPCR, serpentine receptor class r (Str) [PF10326] (11-156)